Protein AF-A0A6I5X7W4-F1 (afdb_monomer_lite)

pLDDT: mean 87.21, std 13.5, range [46.56, 98.5]

Secondary structure (DSSP, 8-state):
----HHHHHHHHHHHHHHHHHHHHHHHHHHHHHHHHHHHHHHHHHHHHHHHHHHHHHHHH-HHHHHHHTT--HHHHHHHHHHHHHHHHHHHHHHHHHHHHHHTT--

Radius of g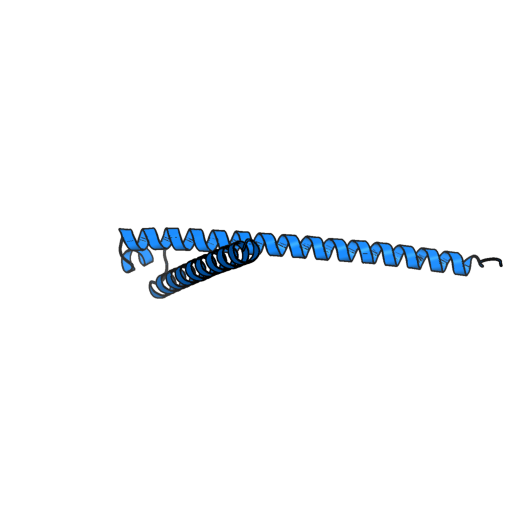yration: 27.04 Å; chains: 1; bounding box: 65×16×67 Å

Sequence (106 aa):
MTSTPASQAARTRLREAQQAEARALKNVDAAARTRARLAESLSDADTQLARAQAAVVVSSGLDRAAYLLDMGGAELRRRLRQADQADQVDGQRMVSITESSTARQA

Foldseek 3Di:
DDDDPVNVVVVVVVVVVVVVVVVVVVVVVVVVVVVVVVVVVVVVVLLVVLVVLVVLCVVPNQVVSCVVVVHDSVVNVVSNVVSVVVVVVVVVVVVVVVVVVVVVVD

Structure (mmCIF, N/CA/C/O backbone):
data_AF-A0A6I5X7W4-F1
#
_entry.id   AF-A0A6I5X7W4-F1
#
loop_
_atom_site.group_PDB
_atom_site.id
_atom_site.type_symbol
_atom_site.label_atom_id
_atom_site.label_alt_id
_atom_site.label_comp_id
_atom_site.label_asym_id
_atom_site.label_entity_id
_atom_site.label_seq_id
_atom_site.pdbx_PDB_ins_code
_atom_site.Cartn_x
_atom_site.Cartn_y
_atom_site.Cartn_z
_atom_site.occupancy
_atom_site.B_iso_or_equiv
_atom_site.auth_seq_id
_atom_site.auth_comp_id
_atom_site.auth_asym_id
_atom_site.auth_atom_id
_atom_site.pdbx_PDB_model_num
ATOM 1 N N . MET A 1 1 ? 43.209 0.020 -40.638 1.00 46.56 1 MET A N 1
ATOM 2 C CA . MET A 1 1 ? 42.096 -0.814 -40.128 1.00 46.56 1 MET A CA 1
ATOM 3 C C . MET A 1 1 ? 40.782 -0.114 -40.448 1.00 46.56 1 MET A C 1
ATOM 5 O O . MET A 1 1 ? 40.353 0.754 -39.701 1.00 46.56 1 MET A O 1
ATOM 9 N N . THR A 1 2 ? 40.195 -0.393 -41.609 1.00 53.81 2 THR A N 1
ATOM 10 C CA . THR A 1 2 ? 38.963 0.257 -42.074 1.00 53.81 2 THR A CA 1
ATOM 11 C C . THR A 1 2 ? 37.752 -0.494 -41.526 1.00 53.81 2 THR A C 1
ATOM 13 O O . THR A 1 2 ? 37.508 -1.649 -41.858 1.00 53.81 2 THR A O 1
ATOM 16 N N . SER A 1 3 ? 37.001 0.154 -40.637 1.00 59.31 3 SER A N 1
ATOM 17 C CA . SER A 1 3 ? 35.699 -0.339 -40.190 1.00 59.31 3 SER A CA 1
ATOM 18 C C . SER A 1 3 ? 34.746 -0.353 -41.386 1.00 59.31 3 SER A C 1
ATOM 20 O O . SER A 1 3 ? 34.383 0.706 -41.890 1.00 59.31 3 SER A O 1
ATOM 22 N N . THR A 1 4 ? 34.327 -1.534 -41.840 1.00 68.50 4 THR A N 1
ATOM 23 C CA . THR A 1 4 ? 33.364 -1.683 -42.941 1.00 68.50 4 THR A CA 1
ATOM 24 C C . THR A 1 4 ? 32.034 -1.015 -42.556 1.00 68.50 4 THR A C 1
ATOM 26 O O . THR A 1 4 ? 31.612 -1.170 -41.401 1.00 68.50 4 THR A O 1
ATOM 29 N N . PRO A 1 5 ? 31.331 -0.325 -43.477 1.00 69.75 5 PRO A N 1
ATOM 30 C CA . PRO A 1 5 ? 30.059 0.356 -43.197 1.00 69.75 5 PRO A CA 1
ATOM 31 C C . PRO A 1 5 ? 29.007 -0.533 -42.513 1.00 69.75 5 PRO A C 1
ATOM 33 O O . PRO A 1 5 ? 28.312 -0.089 -41.598 1.00 69.75 5 PRO A O 1
ATOM 36 N N . ALA A 1 6 ? 28.958 -1.823 -42.866 1.00 73.50 6 ALA A N 1
ATOM 37 C CA . ALA A 1 6 ? 28.095 -2.814 -42.219 1.00 73.50 6 ALA A CA 1
ATOM 38 C C . ALA A 1 6 ? 28.386 -2.983 -40.710 1.00 73.50 6 ALA A C 1
ATOM 40 O O . ALA A 1 6 ? 27.459 -3.099 -39.908 1.00 73.50 6 ALA A O 1
ATOM 41 N N . SER A 1 7 ? 29.659 -2.918 -40.298 1.00 84.06 7 SER A N 1
ATOM 42 C CA . SER A 1 7 ? 30.054 -2.992 -38.882 1.00 84.06 7 SER A CA 1
ATOM 43 C C . SER A 1 7 ? 29.720 -1.710 -38.112 1.00 84.06 7 SER A C 1
ATOM 45 O O . SER A 1 7 ? 29.436 -1.757 -36.917 1.00 84.06 7 SER A O 1
ATOM 47 N N . GLN A 1 8 ? 29.699 -0.559 -38.789 1.00 88.50 8 GLN A N 1
ATOM 48 C CA . GLN A 1 8 ? 29.312 0.710 -38.178 1.00 88.50 8 GLN A CA 1
ATOM 49 C C . GLN A 1 8 ? 27.802 0.772 -37.941 1.00 88.50 8 GLN A C 1
ATOM 51 O O . GLN A 1 8 ? 27.380 1.115 -36.839 1.00 88.50 8 GLN A O 1
ATOM 56 N N . ALA A 1 9 ? 26.998 0.335 -38.914 1.00 90.25 9 ALA A N 1
ATOM 57 C CA . ALA A 1 9 ? 25.549 0.221 -38.753 1.00 90.25 9 ALA A CA 1
ATOM 58 C C . ALA A 1 9 ? 25.163 -0.737 -37.610 1.00 90.25 9 ALA A C 1
ATOM 60 O O . ALA A 1 9 ? 24.273 -0.431 -36.820 1.00 90.25 9 ALA A O 1
ATOM 61 N N . ALA A 1 10 ? 25.857 -1.874 -37.476 1.00 91.81 10 ALA A N 1
ATOM 62 C CA . ALA A 1 10 ? 25.637 -2.806 -36.368 1.00 91.81 10 ALA A CA 1
ATOM 63 C C . ALA A 1 10 ? 25.942 -2.174 -34.997 1.00 91.81 10 ALA A C 1
ATOM 65 O O . ALA A 1 10 ? 25.145 -2.302 -34.068 1.00 91.81 10 ALA A O 1
ATOM 66 N N . ARG A 1 11 ? 27.053 -1.432 -34.875 1.00 93.56 11 ARG A N 1
ATOM 67 C CA . ARG A 1 11 ? 27.405 -0.719 -33.633 1.00 93.56 11 ARG A CA 1
ATOM 68 C C . ARG A 1 11 ? 26.388 0.361 -33.270 1.00 93.56 11 ARG A C 1
ATOM 70 O O . ARG A 1 11 ? 26.092 0.520 -32.090 1.00 93.56 11 ARG A O 1
ATOM 77 N N . THR A 1 12 ? 25.856 1.087 -34.252 1.00 95.12 12 THR A N 1
ATOM 78 C CA . THR A 1 12 ? 24.807 2.087 -34.012 1.00 95.12 12 THR A CA 1
ATOM 79 C C . THR A 1 12 ? 23.550 1.435 -33.444 1.00 95.12 12 THR A C 1
ATOM 81 O O . THR A 1 12 ? 23.113 1.835 -32.369 1.00 95.12 12 THR A O 1
ATOM 84 N N . ARG A 1 13 ? 23.048 0.364 -34.074 1.00 94.56 13 ARG A N 1
ATOM 85 C CA . ARG A 1 13 ? 21.863 -0.365 -33.582 1.00 94.56 13 ARG A CA 1
ATOM 86 C C . ARG A 1 13 ? 22.060 -0.922 -32.175 1.00 94.56 13 ARG A C 1
ATOM 88 O O . ARG A 1 13 ? 21.156 -0.840 -31.352 1.00 94.56 13 ARG A O 1
ATOM 95 N N . LEU A 1 14 ? 23.248 -1.457 -31.878 1.00 95.31 14 LEU A N 1
ATOM 96 C CA . LEU A 1 14 ? 23.567 -1.939 -30.534 1.00 95.31 14 LEU A CA 1
ATOM 97 C C . LEU A 1 14 ? 23.504 -0.806 -29.502 1.00 95.31 14 LEU A C 1
ATOM 99 O O . LEU A 1 14 ? 22.907 -0.979 -28.444 1.00 95.31 14 LEU A O 1
ATOM 103 N N . ARG A 1 15 ? 24.083 0.362 -29.807 1.00 96.44 15 ARG A N 1
ATOM 104 C CA . ARG A 1 15 ? 24.030 1.522 -28.904 1.00 96.44 15 ARG A CA 1
ATOM 105 C C . ARG A 1 15 ? 22.604 2.022 -28.701 1.00 96.44 15 ARG A C 1
ATOM 107 O O . ARG A 1 15 ? 22.244 2.353 -27.579 1.00 96.44 15 ARG A O 1
ATOM 114 N N . GLU A 1 16 ? 21.801 2.072 -29.759 1.00 97.25 16 GLU A N 1
ATOM 115 C CA . GLU A 1 16 ? 20.387 2.458 -29.677 1.00 97.25 16 GLU A CA 1
ATOM 116 C C . GLU A 1 16 ? 19.601 1.490 -28.787 1.00 97.25 16 GLU A C 1
ATOM 118 O O . GLU A 1 16 ? 18.879 1.932 -27.893 1.00 97.2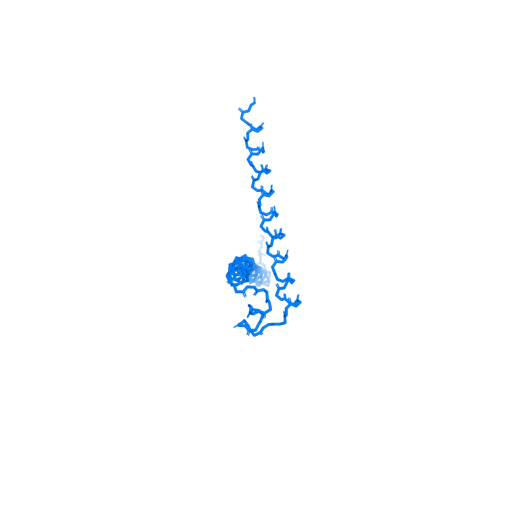5 16 GLU A O 1
ATOM 123 N N . ALA A 1 17 ? 19.807 0.181 -28.959 1.00 97.19 17 ALA A N 1
ATOM 124 C CA . ALA A 1 17 ? 19.192 -0.844 -28.121 1.00 97.19 17 ALA A CA 1
ATOM 125 C C . ALA A 1 17 ? 19.608 -0.705 -26.646 1.00 97.19 17 ALA A C 1
ATOM 127 O O . ALA A 1 17 ? 18.749 -0.671 -25.770 1.00 97.19 17 ALA A O 1
ATOM 128 N N . GLN A 1 18 ? 20.904 -0.524 -26.370 1.00 97.69 18 GLN A N 1
ATOM 129 C CA . GLN A 1 18 ? 21.418 -0.311 -25.010 1.00 97.69 18 GLN A CA 1
ATOM 130 C C . GLN A 1 18 ? 20.856 0.963 -24.366 1.00 97.69 18 GLN A C 1
ATOM 132 O O . GLN A 1 18 ? 20.545 0.984 -23.176 1.00 97.69 18 GLN A O 1
ATOM 137 N N . GLN A 1 19 ? 20.697 2.042 -25.136 1.00 97.88 19 GLN A N 1
ATOM 138 C CA . GLN A 1 19 ? 20.083 3.273 -24.639 1.00 97.88 19 GLN A CA 1
ATOM 139 C C . GLN A 1 19 ? 18.594 3.087 -24.338 1.00 97.88 19 GLN A C 1
ATOM 141 O O . GLN A 1 19 ? 18.110 3.610 -23.332 1.00 97.88 19 GLN A O 1
ATOM 146 N N . ALA A 1 20 ? 17.869 2.355 -25.185 1.00 97.81 20 ALA A N 1
ATOM 147 C CA . ALA A 1 20 ? 16.467 2.028 -24.952 1.00 97.81 20 ALA A CA 1
ATOM 148 C C . ALA A 1 20 ? 16.299 1.162 -23.693 1.00 97.81 20 ALA A C 1
ATOM 150 O O . ALA A 1 20 ? 15.470 1.482 -22.841 1.00 97.81 20 ALA A O 1
ATOM 151 N N . GLU A 1 21 ? 17.142 0.142 -23.525 1.00 97.81 21 GLU A N 1
ATOM 152 C CA . GLU A 1 21 ? 17.175 -0.712 -22.335 1.00 97.81 21 GLU A CA 1
ATOM 153 C C . GLU A 1 21 ? 17.470 0.100 -21.067 1.00 97.81 21 GLU A C 1
ATOM 155 O O . GLU A 1 21 ? 16.716 0.039 -20.096 1.00 97.81 21 GLU A O 1
ATOM 160 N N . ALA A 1 22 ? 18.499 0.952 -21.091 1.00 98.06 22 ALA A N 1
ATOM 161 C CA . ALA A 1 22 ? 18.841 1.799 -19.952 1.00 98.06 22 ALA A CA 1
ATOM 162 C C . ALA A 1 22 ? 17.698 2.754 -19.560 1.00 98.06 22 ALA A C 1
ATOM 164 O O . ALA A 1 22 ? 17.482 3.013 -18.374 1.00 98.06 22 ALA A O 1
ATOM 165 N N . ARG A 1 23 ? 16.945 3.282 -20.536 1.00 98.38 23 ARG A N 1
ATOM 166 C CA . ARG A 1 23 ? 15.753 4.107 -20.273 1.00 98.38 23 ARG A CA 1
ATOM 167 C C . ARG A 1 23 ? 14.626 3.281 -19.656 1.00 98.38 23 ARG A C 1
ATOM 169 O O . ARG A 1 23 ? 14.021 3.733 -18.687 1.00 98.38 23 ARG A O 1
ATOM 176 N N . ALA A 1 24 ? 14.373 2.079 -20.170 1.00 98.19 24 ALA A N 1
ATOM 177 C CA . ALA A 1 24 ? 13.361 1.183 -19.622 1.00 98.19 24 ALA A CA 1
ATOM 178 C C . ALA A 1 24 ? 13.672 0.811 -18.163 1.00 98.19 24 ALA A C 1
ATOM 180 O O . ALA A 1 24 ? 12.803 0.942 -17.302 1.00 98.19 24 ALA A O 1
ATOM 181 N N . LEU A 1 25 ? 14.926 0.459 -17.859 1.00 98.44 25 LEU A N 1
ATOM 182 C CA . LEU A 1 25 ? 15.367 0.147 -16.497 1.00 98.44 25 LEU A CA 1
ATOM 183 C C . LEU A 1 25 ? 15.197 1.337 -15.544 1.00 98.44 25 LEU A C 1
ATOM 185 O O . LEU A 1 25 ? 14.689 1.166 -14.437 1.00 98.44 25 LEU A O 1
ATOM 189 N N . LYS A 1 26 ? 1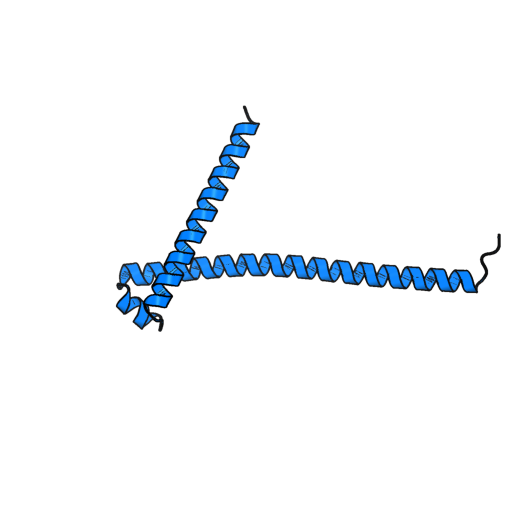5.546 2.556 -15.979 1.00 98.31 26 LYS A N 1
ATOM 190 C CA . LYS A 1 26 ? 15.320 3.775 -15.181 1.00 98.31 26 LYS A CA 1
ATOM 191 C C . LYS A 1 26 ? 13.842 4.005 -14.875 1.00 98.31 26 LYS A C 1
ATOM 193 O O . LYS A 1 26 ? 13.510 4.394 -13.759 1.00 98.31 26 LYS A O 1
ATOM 198 N N . ASN A 1 27 ? 12.959 3.753 -15.839 1.00 98.00 27 ASN A N 1
ATOM 199 C CA . ASN A 1 27 ? 11.519 3.904 -15.637 1.00 98.00 27 ASN A CA 1
ATOM 200 C C . ASN A 1 27 ? 10.975 2.870 -14.643 1.00 98.00 27 ASN A C 1
ATOM 202 O O . ASN A 1 27 ? 10.159 3.218 -13.792 1.00 98.00 27 ASN A O 1
ATOM 206 N N . VAL A 1 28 ? 11.451 1.622 -14.715 1.00 98.38 28 VAL A N 1
ATOM 207 C CA . VAL A 1 28 ? 11.082 0.567 -13.758 1.00 98.38 28 VAL A CA 1
ATOM 208 C C . VAL A 1 28 ? 11.547 0.923 -12.347 1.00 98.38 28 VAL A C 1
ATOM 210 O O . VAL A 1 28 ? 10.752 0.839 -11.414 1.00 98.38 28 VAL A O 1
ATOM 213 N N . ASP A 1 29 ? 12.791 1.375 -12.181 1.00 98.50 29 ASP A N 1
ATOM 214 C CA . ASP A 1 29 ? 13.312 1.805 -10.878 1.00 98.50 29 ASP A CA 1
ATOM 215 C C . ASP A 1 29 ? 12.519 2.998 -10.318 1.00 98.50 29 ASP A C 1
ATOM 217 O O . ASP A 1 29 ? 12.103 2.995 -9.158 1.00 98.50 29 ASP A O 1
ATOM 221 N N . ALA A 1 30 ? 12.204 3.991 -11.155 1.00 98.38 30 ALA A N 1
ATOM 222 C CA . ALA A 1 30 ? 11.358 5.112 -10.756 1.00 98.38 30 ALA A CA 1
ATOM 223 C C . ALA A 1 30 ? 9.959 4.651 -10.306 1.00 98.38 30 ALA A C 1
ATOM 225 O O . ALA A 1 30 ? 9.475 5.085 -9.258 1.00 98.38 30 ALA A O 1
ATOM 226 N N . ALA A 1 31 ? 9.326 3.739 -11.049 1.00 98.31 31 ALA A N 1
ATOM 227 C CA . ALA A 1 31 ? 8.026 3.178 -10.690 1.00 98.31 31 ALA A CA 1
ATOM 228 C C . ALA A 1 31 ? 8.086 2.371 -9.382 1.00 98.31 31 ALA A C 1
ATOM 230 O O . ALA A 1 31 ? 7.196 2.500 -8.540 1.00 98.31 31 ALA A O 1
ATOM 231 N N . ALA A 1 32 ? 9.149 1.592 -9.172 1.00 98.38 32 ALA A N 1
ATOM 232 C CA . ALA A 1 32 ? 9.361 0.833 -7.944 1.00 98.38 32 ALA A CA 1
ATOM 233 C C . ALA A 1 32 ? 9.495 1.753 -6.721 1.00 98.38 32 ALA A C 1
ATOM 235 O O . ALA A 1 32 ? 8.848 1.516 -5.700 1.00 98.38 32 ALA A O 1
ATOM 236 N N . ARG A 1 33 ? 10.260 2.846 -6.839 1.00 98.25 33 ARG A N 1
ATOM 237 C CA . ARG A 1 33 ? 10.393 3.857 -5.776 1.00 98.25 33 ARG A CA 1
ATOM 238 C C . ARG A 1 33 ? 9.068 4.550 -5.476 1.00 98.25 33 ARG A C 1
ATOM 240 O O . ARG A 1 33 ? 8.727 4.730 -4.311 1.00 98.25 33 ARG A O 1
ATOM 247 N N . THR A 1 34 ? 8.308 4.918 -6.507 1.00 98.25 34 THR A N 1
ATOM 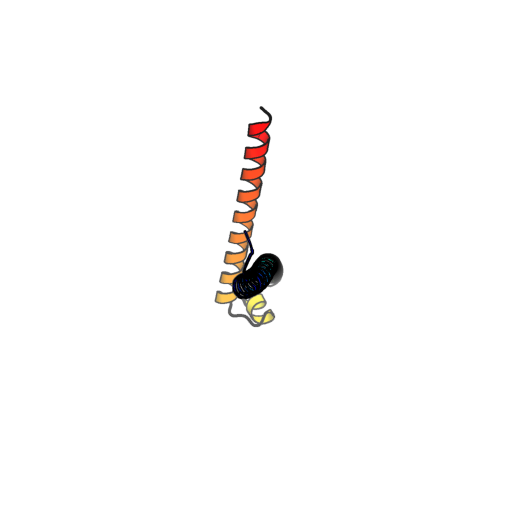248 C CA . THR A 1 34 ? 6.976 5.513 -6.328 1.00 98.25 34 THR A CA 1
ATOM 249 C C . THR A 1 34 ? 6.033 4.545 -5.625 1.00 98.25 34 THR A C 1
ATOM 251 O O . THR A 1 34 ? 5.379 4.933 -4.663 1.00 98.25 34 THR A O 1
ATOM 254 N N . ARG A 1 35 ? 6.006 3.272 -6.037 1.00 98.25 35 ARG A N 1
ATOM 255 C CA . ARG A 1 35 ? 5.205 2.239 -5.372 1.00 98.25 35 ARG A CA 1
ATOM 256 C C . ARG A 1 35 ? 5.585 2.087 -3.898 1.00 98.25 35 ARG A C 1
ATOM 258 O O . ARG A 1 35 ? 4.689 1.983 -3.072 1.00 98.25 35 ARG A O 1
ATOM 265 N N . ALA A 1 36 ? 6.878 2.076 -3.572 1.00 97.44 36 ALA A N 1
ATOM 266 C CA . ALA A 1 36 ? 7.336 1.969 -2.188 1.00 97.44 36 ALA A CA 1
ATOM 267 C C . ALA A 1 36 ? 6.827 3.139 -1.329 1.00 97.44 36 ALA A C 1
ATOM 269 O O . ALA A 1 36 ? 6.256 2.905 -0.270 1.00 97.44 36 ALA A O 1
ATOM 270 N N . ARG A 1 37 ? 6.938 4.377 -1.829 1.00 97.75 37 ARG A N 1
ATOM 271 C CA . ARG A 1 37 ? 6.419 5.572 -1.139 1.00 97.75 37 ARG A CA 1
ATOM 272 C C . ARG A 1 37 ? 4.906 5.528 -0.953 1.00 97.75 37 ARG A C 1
ATOM 274 O O . ARG A 1 37 ? 4.412 5.856 0.113 1.00 97.75 37 ARG A O 1
ATOM 281 N N . LEU A 1 38 ? 4.166 5.112 -1.981 1.00 97.69 38 LEU A N 1
ATOM 282 C CA . LEU A 1 38 ? 2.709 4.994 -1.886 1.00 97.69 38 LEU A CA 1
ATOM 283 C C . LEU A 1 38 ? 2.284 3.902 -0.900 1.00 97.69 38 LEU A C 1
ATOM 285 O O . LEU A 1 38 ? 1.288 4.076 -0.211 1.00 97.69 38 LEU A O 1
ATOM 289 N N . ALA A 1 39 ? 3.031 2.799 -0.817 1.00 96.44 39 ALA A N 1
ATOM 290 C CA . ALA A 1 39 ? 2.777 1.755 0.169 1.00 96.44 39 ALA A CA 1
ATOM 291 C C . ALA A 1 39 ? 3.007 2.260 1.603 1.00 96.44 39 ALA A C 1
ATOM 293 O O . ALA A 1 39 ? 2.203 1.964 2.480 1.00 96.44 39 ALA A O 1
ATOM 294 N N . GLU A 1 40 ? 4.056 3.056 1.822 1.00 94.19 40 GLU A N 1
ATOM 295 C CA . GLU A 1 40 ? 4.317 3.722 3.104 1.00 94.19 40 GLU A CA 1
ATOM 296 C C . GLU A 1 40 ? 3.189 4.702 3.459 1.00 94.19 40 GLU A C 1
ATOM 298 O O . GLU A 1 40 ? 2.570 4.568 4.508 1.00 94.19 40 GLU A O 1
ATOM 303 N N . SER A 1 41 ? 2.805 5.593 2.537 1.00 95.62 41 SER A N 1
ATOM 304 C CA . SER A 1 41 ? 1.694 6.529 2.766 1.00 95.62 41 SER A CA 1
ATOM 305 C C . SER A 1 41 ? 0.350 5.832 3.009 1.00 95.62 41 SER A C 1
ATOM 307 O O . SER A 1 41 ? -0.464 6.323 3.788 1.00 95.62 41 SER A O 1
ATOM 309 N N . LEU A 1 42 ? 0.097 4.695 2.352 1.00 94.94 42 LEU A N 1
ATOM 310 C CA . LEU A 1 42 ? -1.095 3.884 2.604 1.00 94.94 42 LEU A CA 1
ATOM 311 C C . LEU A 1 42 ? -1.060 3.274 4.011 1.00 94.94 42 LEU A C 1
ATOM 313 O O . LEU A 1 42 ? -2.060 3.340 4.717 1.00 94.94 42 LEU A O 1
ATOM 317 N N . SER A 1 43 ? 0.092 2.750 4.434 1.00 90.25 43 SER A N 1
ATOM 318 C CA . SER A 1 43 ? 0.291 2.222 5.789 1.00 90.25 43 SER A CA 1
ATOM 319 C C . SER A 1 43 ? 0.054 3.293 6.863 1.00 90.25 43 SER A C 1
ATOM 321 O O . SER A 1 43 ? -0.598 3.031 7.879 1.00 90.25 43 SER A O 1
ATOM 323 N N . ASP A 1 44 ? 0.521 4.520 6.625 1.00 89.75 44 ASP A N 1
ATOM 324 C CA . ASP A 1 44 ? 0.286 5.655 7.522 1.00 89.75 44 ASP A CA 1
ATOM 325 C C . ASP A 1 44 ? -1.202 6.015 7.596 1.00 89.75 44 ASP A C 1
ATOM 327 O O . ASP A 1 44 ? -1.741 6.251 8.682 1.00 89.75 44 ASP A O 1
ATOM 331 N N . ALA A 1 45 ? -1.885 6.041 6.448 1.00 93.94 45 ALA A N 1
ATOM 332 C CA . ALA A 1 45 ? -3.315 6.317 6.376 1.00 93.94 45 ALA A CA 1
ATOM 333 C C . ALA A 1 45 ? -4.144 5.237 7.093 1.00 93.94 45 ALA A C 1
ATOM 335 O O . ALA A 1 45 ? -5.057 5.572 7.850 1.00 93.94 45 ALA A O 1
ATOM 336 N N . ASP A 1 46 ? -3.796 3.958 6.924 1.00 91.75 46 ASP A N 1
ATOM 337 C CA . ASP A 1 46 ? -4.440 2.838 7.619 1.00 91.75 46 ASP A CA 1
ATOM 338 C C . ASP A 1 46 ? -4.251 2.935 9.140 1.00 91.75 46 ASP A C 1
ATOM 340 O O . ASP A 1 46 ? -5.196 2.730 9.909 1.00 91.75 46 ASP A O 1
ATOM 344 N N . THR A 1 47 ? -3.055 3.327 9.587 1.00 88.38 47 THR A N 1
ATOM 345 C CA . THR A 1 47 ? -2.758 3.547 11.010 1.00 88.38 47 THR A CA 1
ATOM 346 C C . THR A 1 47 ? -3.590 4.694 11.583 1.00 88.38 47 THR A C 1
ATOM 348 O O . THR A 1 47 ? -4.193 4.563 12.652 1.00 88.38 47 THR A O 1
ATOM 351 N N . GLN A 1 48 ? -3.683 5.817 10.866 1.00 91.50 48 GLN A N 1
ATOM 352 C CA . GLN A 1 48 ? -4.515 6.953 11.274 1.00 91.50 48 GLN A CA 1
ATOM 353 C C . GLN A 1 48 ? -5.999 6.583 11.334 1.00 91.50 48 GLN A C 1
ATOM 355 O O . GLN A 1 48 ? -6.680 6.926 12.305 1.00 91.50 48 GLN A O 1
ATOM 360 N N . LEU A 1 49 ? -6.493 5.840 10.340 1.00 94.12 49 LEU A N 1
ATOM 361 C CA . LEU A 1 49 ? -7.867 5.350 10.319 1.00 94.12 49 LEU A CA 1
ATOM 362 C C . LEU A 1 49 ? -8.149 4.467 11.536 1.00 94.12 49 LEU A C 1
ATOM 364 O O . LEU A 1 49 ? -9.151 4.668 12.221 1.00 94.12 49 LEU A O 1
ATOM 368 N N . ALA A 1 50 ? -7.263 3.524 11.849 1.00 92.25 50 ALA A N 1
ATOM 369 C CA . ALA A 1 50 ? -7.450 2.643 12.993 1.00 92.25 50 ALA A CA 1
ATOM 370 C C . ALA A 1 50 ? -7.426 3.397 14.332 1.00 92.25 50 ALA A C 1
ATOM 372 O O . ALA A 1 50 ? -8.256 3.119 15.199 1.00 92.25 50 ALA A O 1
ATOM 373 N N . ARG A 1 51 ? -6.555 4.405 14.491 1.00 91.44 51 ARG A N 1
ATOM 374 C CA . ARG A 1 51 ? -6.557 5.294 15.669 1.00 91.44 51 ARG A CA 1
ATOM 375 C C . ARG A 1 51 ? -7.876 6.063 15.798 1.00 91.44 51 ARG A C 1
ATOM 377 O O . ARG A 1 51 ? -8.433 6.146 16.892 1.00 91.44 51 ARG A O 1
ATOM 384 N N . ALA A 1 52 ? -8.421 6.570 14.692 1.00 94.62 52 ALA A N 1
ATOM 385 C CA . ALA A 1 52 ? -9.724 7.233 14.693 1.00 94.62 52 ALA A CA 1
ATOM 386 C C . ALA A 1 52 ? -10.855 6.261 15.078 1.00 94.62 52 ALA A C 1
ATOM 388 O O . ALA A 1 52 ? -11.703 6.588 15.908 1.00 94.62 52 ALA A O 1
ATOM 389 N N . GLN A 1 53 ? -10.834 5.037 14.545 1.00 95.69 53 GLN A N 1
ATOM 390 C CA . GLN A 1 53 ? -11.783 3.984 14.917 1.00 95.69 53 GLN A CA 1
ATOM 391 C C . GLN A 1 53 ? -11.676 3.621 16.407 1.00 95.69 53 GLN A C 1
ATOM 393 O O . GLN A 1 53 ? -12.701 3.454 17.070 1.00 95.69 53 GLN A O 1
ATOM 398 N N . ALA A 1 54 ? -10.460 3.562 16.957 1.00 94.81 54 ALA A N 1
ATOM 399 C CA . ALA A 1 54 ? -10.228 3.329 18.380 1.00 94.81 54 ALA A CA 1
ATOM 400 C C . ALA A 1 54 ? -10.861 4.429 19.242 1.00 94.81 54 ALA A C 1
ATOM 402 O O . ALA A 1 54 ? -11.546 4.123 20.214 1.00 94.81 54 ALA A O 1
ATOM 403 N N . ALA A 1 55 ? -10.712 5.700 18.858 1.00 95.19 55 ALA A N 1
ATOM 404 C CA . ALA A 1 55 ? -11.326 6.823 19.566 1.00 95.19 55 ALA A CA 1
ATOM 405 C C . ALA A 1 55 ? -12.867 6.744 19.578 1.00 95.19 55 ALA A C 1
ATOM 407 O O . ALA A 1 55 ? -13.507 7.024 20.598 1.00 95.19 55 ALA A O 1
ATOM 408 N N . VAL A 1 56 ? -13.481 6.297 18.477 1.00 96.69 56 VAL A N 1
ATOM 409 C CA . VAL A 1 56 ? -14.932 6.037 18.433 1.00 96.69 56 VAL A CA 1
ATOM 410 C C . VAL A 1 56 ? -15.309 4.896 19.384 1.00 96.69 56 VAL A C 1
ATOM 412 O O . VAL A 1 56 ? -16.277 5.019 20.132 1.00 96.69 56 VAL A O 1
ATOM 415 N N . VAL A 1 57 ? -14.528 3.813 19.425 1.00 96.69 57 VAL A N 1
ATOM 416 C 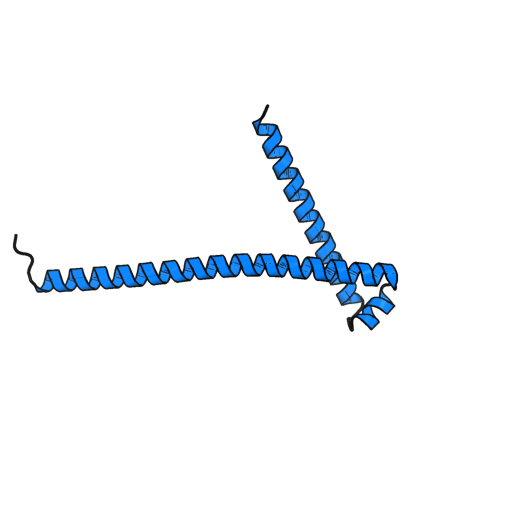CA . VAL A 1 57 ? -14.760 2.698 20.360 1.00 96.69 57 VAL A CA 1
ATOM 417 C C . VAL A 1 57 ? -14.622 3.135 21.817 1.00 96.69 57 VAL A C 1
ATOM 419 O O . VAL A 1 57 ? -15.468 2.771 22.630 1.00 96.69 57 VAL A O 1
ATOM 422 N N . VAL A 1 58 ? -13.610 3.939 22.146 1.00 96.31 58 VAL A N 1
ATOM 423 C CA . VAL A 1 58 ? -13.398 4.475 23.500 1.00 96.31 58 VAL A CA 1
ATOM 424 C C . VAL A 1 58 ? -14.577 5.347 23.938 1.00 96.31 58 VAL A C 1
ATOM 426 O O . VAL A 1 58 ? -15.031 5.232 25.072 1.00 96.31 58 VAL A O 1
ATOM 429 N N . SER A 1 59 ? -15.103 6.192 23.046 1.00 96.44 59 SER A N 1
ATOM 430 C CA . SER A 1 59 ? -16.200 7.114 23.379 1.00 96.44 59 SER A CA 1
ATOM 431 C C . SER A 1 59 ? -17.583 6.458 23.415 1.00 96.44 59 SER A C 1
ATOM 433 O O . SER A 1 59 ? -18.428 6.859 24.212 1.00 96.44 59 SER A O 1
ATOM 435 N N . SER A 1 60 ? -17.837 5.474 22.550 1.00 95.75 60 SER A N 1
ATOM 436 C CA . SER A 1 60 ? -19.188 4.942 22.312 1.00 95.75 60 SER A CA 1
ATOM 437 C C . SER A 1 60 ? -19.376 3.486 22.739 1.00 95.75 60 SER A C 1
ATOM 439 O O . SER A 1 60 ? -20.509 3.005 22.766 1.00 95.75 60 SER A O 1
ATOM 441 N N . GLY A 1 61 ? -18.297 2.774 23.063 1.00 95.94 61 GLY A N 1
ATOM 442 C CA . GLY A 1 61 ? -18.299 1.323 23.219 1.00 95.94 61 GLY A CA 1
ATOM 443 C C . GLY A 1 61 ? -18.268 0.596 21.871 1.00 95.94 61 GLY A C 1
ATOM 444 O O . GLY A 1 61 ? -18.637 1.137 20.827 1.00 95.94 61 GLY A O 1
ATOM 445 N N . LEU A 1 62 ? -17.814 -0.658 21.889 1.00 94.62 62 LEU A N 1
ATOM 446 C CA . LEU A 1 62 ? -17.514 -1.407 20.669 1.00 94.62 62 LEU A CA 1
ATOM 447 C C . LEU A 1 62 ? -18.742 -1.654 19.781 1.00 94.62 62 LEU A C 1
ATOM 449 O O . LEU A 1 62 ? -18.657 -1.439 18.576 1.00 94.62 62 LEU A O 1
ATOM 453 N N . ASP A 1 63 ? -19.865 -2.098 20.347 1.00 95.19 63 ASP A N 1
ATOM 454 C CA . ASP A 1 63 ? -21.042 -2.475 19.550 1.00 95.19 63 ASP A CA 1
ATOM 455 C C . ASP A 1 63 ? -21.693 -1.254 18.890 1.00 95.19 63 ASP A C 1
ATOM 457 O O . ASP A 1 63 ? -22.082 -1.292 17.723 1.00 95.19 63 ASP A O 1
ATOM 461 N N . ARG A 1 64 ? -21.735 -0.123 19.606 1.00 96.50 64 ARG A N 1
ATOM 462 C CA . ARG A 1 64 ? -22.216 1.143 19.049 1.00 96.50 64 ARG A CA 1
ATOM 463 C C . ARG A 1 64 ? -21.253 1.701 18.008 1.00 96.50 64 ARG A C 1
ATOM 465 O O . ARG A 1 64 ? -21.709 2.193 16.984 1.00 96.50 64 ARG A O 1
ATOM 472 N N . ALA A 1 65 ? -19.945 1.620 18.238 1.00 97.38 65 ALA A N 1
ATOM 473 C CA . ALA A 1 65 ? -18.951 2.022 17.248 1.00 97.38 65 ALA A CA 1
ATOM 474 C C . ALA A 1 65 ? -19.043 1.171 15.973 1.00 97.38 65 ALA A C 1
ATOM 476 O O . ALA A 1 65 ? -18.985 1.715 14.878 1.00 97.38 65 ALA A O 1
ATOM 477 N N . ALA A 1 66 ? -19.247 -0.142 16.108 1.00 97.12 66 ALA A N 1
ATOM 478 C CA . ALA A 1 66 ? -19.474 -1.049 14.988 1.00 97.12 66 ALA A CA 1
ATOM 479 C C . ALA A 1 66 ? -20.701 -0.620 14.162 1.00 97.12 66 ALA A C 1
ATOM 481 O O . ALA A 1 66 ? -20.602 -0.485 12.947 1.00 97.12 66 ALA A O 1
ATOM 482 N N . TYR A 1 67 ? -21.813 -0.294 14.828 1.00 97.12 67 TYR A N 1
ATOM 483 C CA . TYR A 1 67 ? -22.999 0.261 14.172 1.00 97.12 67 TYR A CA 1
ATOM 484 C C . TYR A 1 67 ? -22.733 1.615 13.486 1.00 97.12 67 TYR A C 1
ATOM 486 O O . TYR A 1 67 ? -23.106 1.800 12.334 1.00 97.12 67 TYR A O 1
ATOM 494 N N . LEU A 1 68 ? -22.070 2.560 14.164 1.00 96.94 68 LEU A N 1
ATOM 495 C CA . LEU A 1 68 ? -21.795 3.904 13.628 1.00 96.94 68 LEU A CA 1
ATOM 496 C C . LEU A 1 68 ? -20.839 3.898 12.431 1.00 96.94 68 LEU A C 1
ATOM 498 O O . LEU A 1 68 ? -20.930 4.771 11.572 1.00 96.94 68 LEU A O 1
ATOM 502 N N . LEU A 1 69 ? -19.908 2.948 12.404 1.00 95.44 69 LEU A N 1
ATOM 503 C CA . LEU A 1 69 ? -18.925 2.793 11.336 1.00 95.44 69 LEU A CA 1
ATOM 504 C C . LEU A 1 69 ? -19.423 1.887 10.204 1.00 95.44 69 LEU A C 1
ATOM 506 O O . LEU A 1 69 ? -18.673 1.677 9.256 1.00 95.44 69 LEU A O 1
ATOM 510 N N . ASP A 1 70 ? -20.640 1.347 10.316 1.00 96.38 70 ASP A N 1
ATOM 511 C CA . ASP A 1 70 ? -21.194 0.339 9.407 1.00 96.38 70 ASP A CA 1
ATOM 512 C C . ASP A 1 70 ? -20.233 -0.849 9.201 1.00 96.38 70 ASP A C 1
ATOM 514 O O . ASP A 1 70 ? -19.902 -1.264 8.092 1.00 96.38 70 ASP A O 1
ATOM 518 N N . MET A 1 71 ? -19.708 -1.374 10.312 1.00 93.94 71 MET A N 1
ATOM 519 C CA . MET A 1 71 ? -18.754 -2.482 10.316 1.00 93.94 71 MET A CA 1
ATOM 520 C C . MET A 1 71 ? -19.181 -3.582 11.280 1.00 93.94 71 MET A C 1
ATOM 522 O O . MET A 1 71 ? -19.715 -3.334 12.359 1.00 93.94 71 MET A O 1
ATOM 526 N N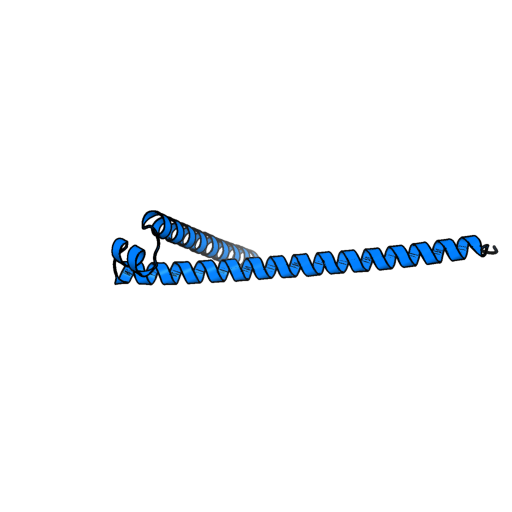 . GLY A 1 72 ? -18.843 -4.830 10.956 1.00 95.38 72 GLY A N 1
ATOM 527 C CA . GLY A 1 72 ? -19.002 -5.930 11.903 1.00 95.38 72 GLY A CA 1
ATOM 528 C C . GLY A 1 72 ? -18.089 -5.758 13.124 1.00 95.38 72 GLY A C 1
ATOM 529 O O . GLY A 1 72 ? -16.898 -5.477 12.989 1.00 95.38 72 GLY A O 1
ATOM 530 N N . GLY A 1 73 ? -18.595 -6.011 14.336 1.00 93.25 73 GLY A N 1
ATOM 531 C CA . GLY A 1 73 ? -17.796 -5.873 15.565 1.00 93.25 73 GLY A CA 1
ATOM 532 C C . GLY A 1 73 ? -16.529 -6.745 15.585 1.00 93.25 73 GLY A C 1
ATOM 533 O O . GLY A 1 73 ? -15.491 -6.337 16.104 1.00 93.25 73 GLY A O 1
ATOM 534 N N . ALA A 1 74 ? -16.568 -7.932 14.967 1.00 94.62 74 ALA A N 1
ATOM 535 C CA . ALA A 1 74 ? -15.389 -8.789 14.811 1.00 94.62 74 ALA A CA 1
ATOM 536 C C . ALA A 1 74 ? -14.329 -8.181 13.875 1.00 94.62 74 ALA A C 1
ATOM 538 O O . ALA A 1 74 ? -13.131 -8.289 14.150 1.00 94.62 74 ALA A O 1
ATOM 539 N N . GLU A 1 75 ? -14.764 -7.521 12.801 1.00 94.69 75 GLU A N 1
ATOM 540 C CA . GLU A 1 75 ? -13.883 -6.803 11.885 1.00 94.69 75 GLU A CA 1
ATOM 541 C C . GLU A 1 75 ? -13.248 -5.594 12.570 1.00 94.69 75 GLU A C 1
ATOM 543 O O . GLU A 1 75 ? -12.027 -5.445 12.516 1.00 94.69 75 GLU A O 1
ATOM 548 N N . LEU A 1 76 ? -14.043 -4.796 13.288 1.00 94.88 76 LEU A N 1
ATOM 549 C CA . LEU A 1 76 ? -13.546 -3.650 14.046 1.00 94.88 76 LEU A CA 1
ATOM 550 C C . LEU A 1 76 ? -12.486 -4.081 15.069 1.00 94.88 76 LEU A C 1
ATOM 552 O O . LEU A 1 76 ? -11.386 -3.535 15.080 1.00 94.88 76 LEU A O 1
ATOM 556 N N . ARG A 1 77 ? -12.738 -5.144 15.846 1.00 93.62 77 ARG A N 1
ATOM 557 C CA . ARG A 1 77 ? -11.728 -5.694 16.772 1.00 93.62 77 ARG A CA 1
ATOM 558 C C . ARG A 1 77 ? -10.447 -6.140 16.062 1.00 93.62 77 ARG A C 1
ATOM 560 O O . ARG A 1 77 ? -9.366 -6.004 16.626 1.00 93.62 77 ARG A O 1
ATOM 567 N N . ARG A 1 78 ? -10.550 -6.728 14.864 1.00 92.25 78 ARG A N 1
ATOM 568 C CA . ARG A 1 78 ? -9.374 -7.168 14.098 1.00 92.25 78 ARG A CA 1
ATOM 569 C C . ARG A 1 78 ? -8.528 -5.973 13.662 1.00 92.25 78 ARG A C 1
ATOM 571 O O . ARG A 1 78 ? -7.318 -6.028 13.856 1.00 92.25 78 ARG A O 1
ATOM 578 N N . ARG A 1 79 ? -9.154 -4.917 13.133 1.00 90.75 79 ARG A N 1
ATOM 579 C CA . ARG A 1 79 ? -8.455 -3.697 12.693 1.00 90.75 79 ARG A CA 1
ATOM 580 C C . ARG A 1 79 ? -7.726 -3.010 13.848 1.00 90.75 79 ARG A C 1
ATOM 582 O O . ARG A 1 79 ? -6.555 -2.682 13.708 1.00 90.75 79 ARG A O 1
ATOM 589 N N . LEU A 1 80 ? -8.371 -2.902 15.011 1.00 90.88 80 LEU A N 1
ATOM 590 C CA . LEU A 1 80 ? -7.747 -2.323 16.207 1.00 90.88 80 LEU A CA 1
ATOM 591 C C . LEU A 1 80 ? -6.507 -3.109 16.654 1.00 90.88 80 LEU A C 1
ATOM 593 O O . LEU A 1 80 ? -5.448 -2.526 16.844 1.00 90.88 80 LEU A O 1
ATOM 597 N N . ARG A 1 81 ? -6.592 -4.445 16.714 1.00 90.06 81 ARG A N 1
ATOM 598 C CA . ARG A 1 81 ? -5.429 -5.282 17.061 1.00 90.06 81 ARG A CA 1
ATOM 599 C C . ARG A 1 81 ? -4.284 -5.179 16.058 1.00 90.06 81 ARG A C 1
ATOM 601 O O . ARG A 1 81 ? -3.134 -5.377 16.434 1.00 90.06 81 ARG A O 1
ATOM 608 N N . GLN A 1 82 ? -4.583 -4.984 14.776 1.00 85.50 82 GLN A N 1
ATOM 609 C CA . GLN A 1 82 ? -3.550 -4.823 13.750 1.00 85.50 82 GLN A CA 1
ATOM 610 C C . GLN A 1 82 ? -2.818 -3.490 13.917 1.00 85.50 82 GLN A C 1
ATOM 612 O O . GLN A 1 82 ? -1.596 -3.462 13.804 1.00 85.50 82 GLN A O 1
ATOM 617 N N . ALA A 1 83 ? -3.540 -2.425 14.263 1.00 82.38 83 ALA A N 1
ATOM 618 C CA . ALA A 1 83 ? -2.945 -1.125 14.546 1.00 82.38 83 ALA A CA 1
ATOM 619 C C . ALA A 1 83 ? -2.094 -1.128 15.821 1.00 82.38 83 ALA A C 1
ATOM 621 O O . ALA A 1 83 ? -0.976 -0.625 15.791 1.00 82.38 83 ALA A O 1
ATOM 622 N N . ASP A 1 84 ? -2.562 -1.768 16.897 1.00 82.06 84 ASP A N 1
ATOM 623 C CA . ASP A 1 84 ? -1.778 -1.896 18.134 1.00 82.06 84 ASP A CA 1
ATOM 624 C C . ASP A 1 84 ? -0.456 -2.648 17.902 1.00 82.06 84 ASP A C 1
ATOM 626 O O . ASP A 1 84 ? 0.572 -2.311 18.484 1.00 82.06 84 ASP A O 1
ATOM 630 N N . GLN A 1 85 ? -0.460 -3.663 17.032 1.00 80.50 85 GLN A N 1
ATOM 631 C CA . GLN A 1 85 ? 0.758 -4.388 16.658 1.00 80.50 85 GLN A CA 1
ATOM 632 C C . GLN A 1 85 ? 1.703 -3.539 15.800 1.00 80.50 85 GLN A C 1
ATOM 634 O O . GLN A 1 85 ? 2.914 -3.610 15.997 1.00 80.50 85 GLN A O 1
ATOM 639 N N . ALA A 1 86 ? 1.177 -2.737 14.871 1.00 75.62 86 ALA A N 1
ATOM 640 C CA . ALA A 1 86 ? 1.994 -1.832 14.063 1.00 75.62 86 ALA A CA 1
ATOM 641 C C . ALA A 1 86 ? 2.696 -0.774 14.935 1.00 75.62 86 ALA A C 1
ATOM 643 O O . ALA A 1 86 ? 3.900 -0.570 14.801 1.00 75.62 86 ALA A O 1
ATOM 644 N N . ASP A 1 87 ? 1.975 -0.192 15.897 1.00 74.00 87 ASP A N 1
ATOM 645 C CA . ASP A 1 87 ? 2.509 0.812 16.827 1.00 74.00 87 ASP A CA 1
ATOM 646 C C . ASP A 1 87 ? 3.623 0.232 17.725 1.00 74.00 87 ASP A C 1
ATOM 648 O O . ASP A 1 87 ? 4.644 0.875 17.974 1.00 74.00 87 ASP A O 1
ATOM 652 N N . GLN A 1 88 ? 3.481 -1.029 18.156 1.00 73.06 88 GLN A N 1
ATOM 653 C CA . GLN A 1 88 ? 4.515 -1.738 18.923 1.00 73.06 88 GLN A CA 1
ATOM 654 C C . GLN A 1 88 ? 5.792 -1.988 18.113 1.00 73.06 88 GLN A C 1
ATOM 656 O O . GLN A 1 88 ? 6.894 -1.827 18.643 1.00 73.06 88 GLN A O 1
ATOM 661 N N . VAL A 1 89 ? 5.662 -2.377 16.842 1.00 69.00 89 VAL A N 1
ATOM 662 C CA . VAL A 1 89 ? 6.814 -2.629 15.962 1.00 69.00 89 VAL A CA 1
ATOM 663 C C . VAL A 1 89 ? 7.583 -1.335 15.691 1.00 69.00 89 VAL A C 1
ATOM 665 O O . VAL A 1 89 ? 8.814 -1.331 15.773 1.00 69.00 89 VAL A O 1
ATOM 668 N N . ASP A 1 90 ? 6.882 -0.228 15.445 1.00 67.94 90 ASP A N 1
ATOM 669 C CA . ASP A 1 90 ? 7.520 1.080 15.267 1.00 67.94 90 ASP A CA 1
ATOM 670 C C . ASP A 1 90 ? 8.209 1.564 16.550 1.00 67.94 90 ASP A C 1
ATOM 672 O O . ASP A 1 90 ? 9.356 2.023 16.504 1.00 67.94 90 ASP A O 1
ATOM 676 N N . GLY A 1 91 ? 7.577 1.368 17.713 1.00 68.19 91 GLY A N 1
ATOM 677 C CA . GLY A 1 91 ? 8.186 1.647 19.014 1.00 68.19 91 GLY A CA 1
ATOM 678 C C . GLY A 1 91 ? 9.478 0.853 19.252 1.00 68.19 91 GLY A C 1
ATOM 679 O O . GLY A 1 91 ? 10.497 1.426 19.642 1.00 68.19 91 GLY A O 1
ATOM 680 N N . GLN A 1 92 ? 9.482 -0.450 18.955 1.00 64.00 92 GLN A N 1
ATOM 681 C CA . GLN A 1 92 ? 10.674 -1.303 19.075 1.00 64.00 92 GLN A CA 1
ATOM 682 C C . GLN A 1 92 ? 11.790 -0.896 18.105 1.00 64.00 92 GLN A C 1
ATOM 684 O O . GLN A 1 92 ? 12.968 -0.869 18.478 1.00 64.00 92 GLN A O 1
ATOM 689 N N . ARG A 1 93 ? 11.439 -0.533 16.866 1.00 67.94 93 ARG A N 1
ATOM 690 C CA . ARG A 1 93 ? 12.407 -0.079 15.862 1.00 67.94 93 ARG A CA 1
ATOM 691 C C . ARG A 1 93 ? 13.104 1.207 16.304 1.00 67.94 93 ARG A C 1
ATOM 693 O O . ARG A 1 93 ? 14.325 1.300 16.185 1.00 67.94 93 ARG A O 1
ATOM 700 N N . MET A 1 94 ? 12.362 2.157 16.868 1.00 60.44 94 MET A N 1
ATOM 701 C CA . MET A 1 94 ? 12.921 3.403 17.394 1.00 60.44 94 MET A CA 1
ATOM 702 C C . MET A 1 94 ? 13.928 3.151 18.528 1.00 60.44 94 MET A C 1
ATOM 704 O O . MET A 1 94 ? 15.036 3.684 18.473 1.00 60.44 94 MET A O 1
ATOM 708 N N . VAL A 1 95 ? 13.592 2.279 19.489 1.00 70.94 95 VAL A N 1
ATOM 709 C CA . VAL A 1 95 ? 14.477 1.925 20.617 1.00 70.94 95 VAL A CA 1
ATOM 710 C C . VAL A 1 95 ? 15.802 1.332 20.124 1.00 70.94 95 VAL A C 1
ATOM 712 O O . VAL A 1 95 ? 16.873 1.783 20.537 1.00 70.94 95 VAL A O 1
ATOM 715 N N . SER A 1 96 ? 15.751 0.411 19.156 1.00 71.75 96 SER A N 1
ATOM 716 C CA . SER A 1 96 ? 16.957 -0.227 18.602 1.00 71.75 96 SER A CA 1
ATOM 717 C C . SER A 1 96 ? 17.901 0.745 17.868 1.00 71.75 96 SER A C 1
ATOM 719 O O . SER A 1 96 ? 19.125 0.577 17.897 1.00 71.75 96 SER A O 1
ATOM 721 N N . ILE A 1 97 ? 17.361 1.799 17.238 1.00 71.12 97 ILE A N 1
ATOM 722 C CA . ILE A 1 97 ? 18.154 2.845 16.570 1.00 71.12 97 ILE A CA 1
ATOM 723 C C . ILE A 1 97 ? 18.859 3.722 17.605 1.00 71.12 97 ILE A C 1
ATOM 725 O O . ILE A 1 97 ? 20.045 4.020 17.438 1.00 71.12 97 ILE A O 1
ATOM 729 N N . THR A 1 98 ? 18.170 4.107 18.683 1.00 72.25 98 THR A N 1
ATOM 730 C CA . THR A 1 98 ? 18.791 4.885 19.762 1.00 72.25 98 THR A CA 1
ATOM 731 C C . THR A 1 98 ? 19.904 4.109 20.457 1.00 72.25 98 THR A C 1
ATOM 733 O O . THR A 1 98 ? 20.980 4.670 20.640 1.00 72.25 98 THR A O 1
ATOM 736 N N . GLU A 1 99 ? 19.709 2.819 20.741 1.00 69.56 99 GLU A N 1
ATOM 737 C CA . GLU A 1 99 ? 20.731 1.956 21.358 1.00 69.56 99 GLU A CA 1
ATOM 738 C C . GLU A 1 99 ? 21.963 1.763 20.455 1.00 69.56 99 GLU A C 1
ATOM 740 O O . GLU A 1 99 ? 23.106 1.821 20.909 1.00 69.56 99 GLU A O 1
ATOM 745 N N . SER A 1 100 ? 21.756 1.621 19.142 1.00 67.19 100 SER A N 1
ATOM 746 C CA . SER A 1 100 ? 22.847 1.500 18.161 1.00 67.19 100 SER A CA 1
ATOM 747 C C . SER A 1 100 ? 23.615 2.810 17.921 1.00 67.19 100 SER A C 1
ATOM 749 O O . SER A 1 100 ? 24.720 2.795 17.364 1.00 67.19 100 SER A O 1
ATOM 751 N N . SER A 1 101 ? 23.014 3.951 18.273 1.00 61.97 101 SER A N 1
ATOM 752 C CA . SER A 1 101 ? 23.623 5.279 18.163 1.00 61.97 101 SER A CA 1
ATOM 753 C C . SER A 1 101 ? 24.425 5.640 19.414 1.00 61.97 101 SER A C 1
ATOM 755 O O . SER A 1 101 ? 25.506 6.210 19.283 1.00 61.97 101 SER A O 1
ATOM 757 N N . THR A 1 102 ? 23.951 5.279 20.609 1.00 65.19 102 THR A N 1
ATOM 758 C CA . THR A 1 102 ? 24.704 5.456 21.862 1.00 65.19 102 THR A CA 1
ATOM 759 C C . THR A 1 102 ? 25.898 4.507 21.954 1.00 65.19 102 THR A C 1
ATOM 761 O O . THR A 1 102 ? 26.969 4.935 22.373 1.00 65.19 102 THR A O 1
ATOM 764 N N . ALA A 1 103 ? 25.781 3.266 21.469 1.00 65.81 103 ALA A N 1
ATOM 765 C CA . ALA A 1 103 ? 26.889 2.302 21.462 1.00 65.81 103 ALA A CA 1
ATOM 766 C C . ALA A 1 103 ? 28.067 2.677 20.534 1.00 65.81 103 ALA A C 1
ATOM 768 O O . ALA A 1 103 ? 29.146 2.112 20.664 1.00 65.81 103 ALA A O 1
ATOM 769 N N . ARG A 1 104 ? 27.883 3.614 19.592 1.00 61.72 104 ARG A N 1
ATOM 770 C CA . ARG A 1 104 ? 28.953 4.123 18.709 1.00 61.72 104 ARG A CA 1
ATOM 771 C C . ARG A 1 104 ? 29.666 5.369 19.245 1.00 61.72 104 ARG A C 1
ATOM 773 O O . ARG A 1 104 ? 30.623 5.815 18.620 1.00 61.72 104 ARG A O 1
ATOM 780 N N . GLN A 1 105 ? 29.182 5.947 20.344 1.00 54.41 105 GLN A N 1
ATOM 781 C CA . GLN A 1 105 ? 29.723 7.171 20.948 1.00 54.41 105 GLN A CA 1
ATOM 782 C C . GLN A 1 105 ? 30.493 6.922 22.259 1.00 54.41 105 GLN A C 1
ATOM 784 O O . GLN A 1 105 ? 30.970 7.886 22.855 1.00 54.41 105 GLN A O 1
ATOM 789 N N . ALA A 1 106 ? 30.617 5.663 22.690 1.00 52.41 106 ALA A N 1
ATOM 790 C CA . ALA A 1 106 ? 31.429 5.223 23.827 1.00 52.41 106 ALA A CA 1
ATOM 791 C C . ALA A 1 106 ? 32.673 4.473 23.333 1.00 52.41 106 ALA A C 1
ATOM 793 O O . ALA A 1 106 ? 33.727 4.609 23.990 1.00 52.41 106 ALA A O 1
#